Protein AF-A0A6N2W1M3-F1 (afdb_monomer_lite)

Secondary structure (DSSP, 8-state):
---EEEE--HHHHTT--HHHHHHHHHHHTT--S--EE-GGGEEE-HHHHHHHHHHHHHHHHHH----HHHHHHHHHHHHHHHPPEE-TTSPTTEEEE-TT-EE--

Sequence (105 aa):
MRNTILSLTQKHLVGKTIGEFYDMVGMLLNEKREVKYDCRKILVSNNIKESIFNTYREKLQQQYECNPYQLNERIAATWIIAGPKVSEKLKDYEVEILPGFICVE

Radius of gyration: 14.06 Å; chains: 1; bounding box: 35×31×34 Å

Organism: NCBI:txid29361

pLDDT: mean 90.87, std 8.57, range [54.56, 98.38]

Foldseek 3Di:
DDKDKDADDLVLLALDALVNNLVSVCVVVVNPDDWDFDLAQKEWAPVSLVSNLVNQCVVVVVVDVDDPVVSSVVSVVCCVVRNHHYDPVDDPRMMIGGPPRTDDD

Structure (mmCIF, N/CA/C/O backbone):
data_AF-A0A6N2W1M3-F1
#
_entry.id   AF-A0A6N2W1M3-F1
#
loop_
_atom_site.group_PDB
_atom_site.id
_atom_site.type_symbol
_atom_site.label_atom_id
_atom_site.label_alt_id
_atom_site.label_comp_id
_atom_site.label_asym_id
_atom_site.label_entity_id
_atom_site.label_seq_id
_atom_site.pdbx_PDB_ins_code
_atom_site.Cartn_x
_atom_site.Cartn_y
_atom_site.Cartn_z
_atom_site.occupancy
_atom_site.B_iso_or_equiv
_atom_site.auth_seq_id
_atom_site.auth_comp_id
_atom_site.auth_asym_id
_atom_site.auth_atom_id
_atom_site.pdbx_PDB_model_num
ATOM 1 N N . MET A 1 1 ? -19.328 -1.239 12.591 1.00 57.88 1 MET A N 1
ATOM 2 C CA . MET A 1 1 ? -17.903 -1.311 12.988 1.00 57.88 1 MET A CA 1
ATOM 3 C C . MET A 1 1 ? -17.268 0.041 12.716 1.00 57.88 1 MET A C 1
ATOM 5 O O . MET A 1 1 ? -17.648 0.662 11.731 1.00 57.88 1 MET A O 1
ATOM 9 N N . ARG A 1 2 ? -16.404 0.528 13.613 1.00 75.12 2 ARG A N 1
ATOM 10 C CA . ARG A 1 2 ? -15.692 1.807 13.444 1.00 75.12 2 ARG A CA 1
ATOM 11 C C . ARG A 1 2 ? -14.490 1.614 12.515 1.00 75.12 2 ARG A C 1
ATOM 13 O O . ARG A 1 2 ? -13.999 0.495 12.401 1.00 75.12 2 ARG A O 1
ATOM 20 N N . ASN A 1 3 ? -14.049 2.691 11.876 1.00 88.56 3 ASN A N 1
ATOM 21 C CA . ASN A 1 3 ? -12.813 2.702 11.098 1.00 88.56 3 ASN A CA 1
ATOM 22 C C . ASN A 1 3 ? -11.616 2.567 12.051 1.00 88.56 3 ASN A C 1
ATOM 24 O O . ASN A 1 3 ? -11.665 3.069 13.178 1.00 88.56 3 ASN A O 1
ATOM 28 N N . THR A 1 4 ? -10.556 1.911 11.591 1.00 94.62 4 THR A N 1
ATOM 29 C CA . THR A 1 4 ? -9.298 1.773 12.335 1.00 94.62 4 THR A CA 1
ATOM 30 C C . THR A 1 4 ? -8.244 2.660 11.694 1.00 94.62 4 THR A C 1
ATOM 32 O O . THR A 1 4 ? -8.032 2.571 10.489 1.00 94.62 4 THR A O 1
ATOM 35 N N . ILE A 1 5 ? -7.568 3.489 12.490 1.00 96.38 5 ILE A N 1
ATOM 36 C CA . ILE A 1 5 ? -6.401 4.254 12.041 1.00 96.38 5 ILE A CA 1
ATOM 37 C C . ILE A 1 5 ? -5.144 3.551 12.544 1.00 96.38 5 ILE A C 1
ATOM 39 O O . ILE A 1 5 ? -5.009 3.313 13.744 1.00 96.38 5 ILE A O 1
ATOM 43 N N . LEU A 1 6 ? -4.232 3.230 11.630 1.00 96.12 6 LEU A N 1
ATOM 44 C CA . LEU A 1 6 ? -2.891 2.755 11.950 1.00 96.12 6 LEU A CA 1
ATOM 45 C C . LEU A 1 6 ? -1.877 3.848 11.622 1.00 96.12 6 LEU A C 1
ATOM 47 O O . LEU A 1 6 ? -1.894 4.401 10.523 1.00 96.12 6 LEU A O 1
ATOM 51 N N . SER A 1 7 ? -0.966 4.117 12.553 1.00 96.88 7 SER A N 1
ATOM 52 C CA . SER A 1 7 ? 0.204 4.962 12.307 1.00 96.88 7 SER A CA 1
ATOM 53 C C . SER A 1 7 ? 1.400 4.069 12.007 1.00 96.88 7 SER A C 1
ATOM 55 O O . SER A 1 7 ? 1.841 3.289 12.852 1.00 96.88 7 SER A O 1
ATOM 57 N N . LEU A 1 8 ? 1.914 4.168 10.787 1.00 96.06 8 LEU A N 1
ATOM 58 C CA . LEU A 1 8 ? 3.075 3.418 10.335 1.00 96.06 8 LEU A CA 1
ATOM 59 C C . LEU A 1 8 ? 4.356 4.233 10.526 1.00 96.06 8 LEU A C 1
ATOM 61 O O . LEU A 1 8 ? 4.368 5.371 10.986 1.00 96.06 8 LEU A O 1
ATOM 65 N N . THR A 1 9 ? 5.469 3.621 10.146 1.00 94.38 9 THR A N 1
ATOM 66 C CA . THR A 1 9 ? 6.773 4.282 10.079 1.00 94.38 9 THR A CA 1
ATOM 67 C C . THR A 1 9 ? 7.386 3.964 8.730 1.00 94.38 9 THR A C 1
ATOM 69 O O . THR A 1 9 ? 7.016 2.974 8.097 1.00 94.38 9 THR A O 1
ATOM 72 N N . GLN A 1 10 ? 8.376 4.747 8.312 1.00 91.06 10 GLN A N 1
ATOM 73 C CA . GLN A 1 10 ? 9.101 4.483 7.072 1.00 91.06 10 GLN A CA 1
ATOM 74 C C . GLN A 1 10 ? 9.657 3.049 7.015 1.00 91.06 10 GLN A C 1
ATOM 76 O O . GLN A 1 10 ? 9.563 2.395 5.980 1.00 91.06 10 GLN A O 1
ATOM 81 N N . LYS A 1 11 ? 10.152 2.508 8.139 1.00 92.88 11 LYS A N 1
ATOM 82 C CA . LYS A 1 11 ? 10.674 1.131 8.216 1.00 92.88 11 LYS A CA 1
ATOM 83 C C . LYS A 1 11 ? 9.630 0.069 7.867 1.00 92.88 11 LYS A C 1
ATOM 85 O O . LYS A 1 11 ? 9.996 -0.972 7.337 1.00 92.88 11 LYS A O 1
ATOM 90 N N . HIS A 1 12 ? 8.350 0.328 8.132 1.00 93.12 12 HIS A N 1
ATOM 91 C CA . HIS A 1 12 ? 7.278 -0.585 7.740 1.00 93.12 12 HIS A CA 1
ATOM 92 C C . HIS A 1 12 ? 7.055 -0.624 6.224 1.00 93.12 12 HIS A C 1
ATOM 94 O O . HIS A 1 12 ? 6.441 -1.571 5.753 1.00 93.12 12 HIS A O 1
ATOM 100 N N . LEU A 1 13 ? 7.509 0.380 5.466 1.00 93.75 13 LEU A N 1
ATOM 101 C CA . LEU A 1 13 ? 7.153 0.582 4.056 1.00 93.75 13 LEU A CA 1
ATOM 102 C C . LEU A 1 13 ? 8.300 0.299 3.084 1.00 93.75 13 LEU A C 1
ATOM 104 O O . LEU A 1 13 ? 8.047 -0.005 1.920 1.00 93.75 13 LEU A O 1
ATOM 108 N N . VAL A 1 14 ? 9.549 0.414 3.542 1.00 92.94 14 VAL A N 1
ATOM 109 C CA . VAL A 1 14 ? 10.734 0.205 2.699 1.00 92.94 14 VAL A CA 1
ATOM 110 C C . VAL A 1 14 ? 10.696 -1.185 2.062 1.00 92.94 14 VAL A C 1
ATOM 112 O O . VAL A 1 14 ? 10.535 -2.194 2.750 1.00 92.94 14 VAL A O 1
ATOM 115 N N . GLY A 1 15 ? 10.856 -1.224 0.738 1.00 93.56 15 GLY A N 1
ATOM 116 C CA . GLY A 1 15 ? 10.939 -2.461 -0.033 1.00 93.56 15 GLY A CA 1
ATOM 117 C C . GLY A 1 15 ? 9.606 -3.176 -0.265 1.00 93.56 15 GLY A C 1
ATOM 118 O O . GLY A 1 15 ? 9.622 -4.276 -0.824 1.00 93.56 15 GLY A O 1
ATOM 119 N N . LYS A 1 16 ? 8.463 -2.581 0.117 1.00 95.38 16 LYS A N 1
ATOM 120 C CA . LYS A 1 16 ? 7.137 -3.199 -0.033 1.00 95.38 16 LYS A CA 1
ATOM 121 C C . LYS A 1 16 ? 6.396 -2.755 -1.291 1.00 95.38 16 LYS A C 1
ATOM 123 O O . LYS A 1 16 ? 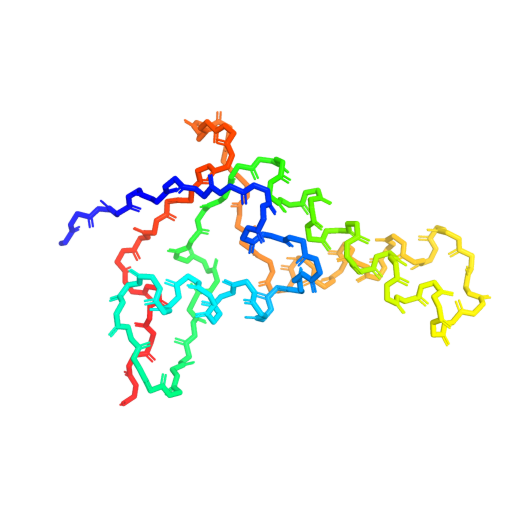6.160 -1.572 -1.529 1.00 95.38 16 LYS A O 1
ATOM 128 N N . THR A 1 17 ? 5.983 -3.742 -2.073 1.00 95.12 17 THR A N 1
ATOM 129 C CA . THR A 1 17 ? 4.965 -3.631 -3.125 1.00 95.12 17 THR A CA 1
ATOM 130 C C . THR A 1 17 ? 3.560 -3.533 -2.517 1.00 95.12 17 THR A C 1
ATOM 132 O O . THR A 1 17 ? 3.393 -3.640 -1.303 1.00 95.12 17 THR A O 1
ATOM 135 N N . ILE A 1 18 ? 2.527 -3.347 -3.347 1.00 96.06 18 ILE A N 1
ATOM 136 C CA . ILE A 1 18 ? 1.131 -3.248 -2.877 1.00 96.06 18 ILE A CA 1
ATOM 137 C C . ILE A 1 18 ? 0.696 -4.504 -2.103 1.00 96.06 18 ILE A C 1
ATOM 139 O O . ILE A 1 18 ? 0.111 -4.378 -1.031 1.00 96.06 18 ILE A O 1
ATOM 143 N N . GLY A 1 19 ? 1.003 -5.701 -2.617 1.00 93.81 19 GLY A N 1
ATOM 144 C CA . GLY A 1 19 ? 0.650 -6.961 -1.950 1.00 93.81 19 GLY A CA 1
ATOM 145 C C . GLY A 1 19 ? 1.336 -7.092 -0.591 1.00 93.81 19 GLY A C 1
ATOM 146 O O . GLY A 1 19 ? 0.670 -7.226 0.428 1.00 93.81 19 GLY A O 1
ATOM 147 N N . GLU A 1 20 ? 2.659 -6.898 -0.561 1.00 95.00 20 GLU A N 1
ATOM 148 C CA . GLU A 1 20 ? 3.454 -6.938 0.677 1.00 95.00 20 GLU A CA 1
ATOM 149 C C . GLU A 1 20 ? 3.011 -5.872 1.699 1.00 95.00 20 GLU A C 1
ATOM 151 O O . GLU A 1 20 ? 3.169 -6.053 2.910 1.00 95.00 20 GLU A O 1
ATOM 156 N N . PHE A 1 21 ? 2.484 -4.738 1.226 1.00 96.88 21 PHE A N 1
ATOM 157 C CA . PHE A 1 21 ? 1.877 -3.712 2.069 1.00 96.88 21 PHE A CA 1
ATOM 158 C C . PHE A 1 21 ? 0.558 -4.197 2.687 1.00 96.88 21 PHE A C 1
ATOM 160 O O . PHE A 1 21 ? 0.366 -4.018 3.889 1.00 96.88 21 PHE A O 1
ATOM 167 N N . TYR A 1 22 ? -0.326 -4.838 1.918 1.00 95.44 22 TYR A N 1
ATOM 168 C CA . TYR A 1 22 ? -1.577 -5.387 2.450 1.00 95.44 22 TYR A CA 1
ATOM 169 C C . TYR A 1 22 ? -1.357 -6.530 3.434 1.00 95.44 22 TYR A C 1
ATOM 171 O O . TYR A 1 22 ? -1.980 -6.513 4.496 1.00 95.44 22 TYR A O 1
ATOM 179 N N . ASP A 1 23 ? -0.417 -7.431 3.152 1.00 93.25 23 ASP A N 1
ATOM 180 C CA . ASP A 1 23 ? -0.033 -8.496 4.082 1.00 93.25 23 ASP A CA 1
ATOM 181 C C . ASP A 1 23 ? 0.437 -7.908 5.417 1.00 93.25 23 ASP A C 1
ATOM 183 O O . ASP A 1 23 ? -0.021 -8.306 6.489 1.00 93.25 23 ASP A O 1
ATOM 187 N N . MET A 1 24 ? 1.297 -6.884 5.363 1.00 94.44 24 MET A N 1
ATOM 188 C CA . MET A 1 24 ? 1.782 -6.183 6.553 1.00 94.44 24 MET A CA 1
ATOM 189 C C . MET A 1 24 ? 0.643 -5.519 7.338 1.00 94.44 24 MET A C 1
ATOM 191 O O . MET A 1 24 ? 0.592 -5.650 8.562 1.00 94.44 24 MET A O 1
ATOM 195 N N . VAL A 1 25 ? -0.297 -4.852 6.662 1.00 94.56 25 VAL A N 1
ATOM 196 C CA . VAL A 1 25 ? -1.473 -4.263 7.322 1.00 94.56 25 VAL A CA 1
ATOM 197 C C . VAL A 1 25 ? -2.352 -5.350 7.953 1.00 94.56 25 VAL A C 1
ATOM 199 O O . VAL A 1 25 ? -2.791 -5.188 9.090 1.00 94.56 25 VAL A O 1
ATOM 202 N N . GLY A 1 26 ? -2.571 -6.475 7.266 1.00 92.12 26 GLY A N 1
ATOM 203 C CA . GLY A 1 26 ? -3.303 -7.627 7.799 1.00 92.12 26 GLY A CA 1
ATOM 204 C C . GLY A 1 26 ? -2.654 -8.205 9.059 1.00 92.12 26 GLY A C 1
ATOM 205 O O . GLY A 1 26 ? -3.337 -8.431 10.059 1.00 92.12 26 GLY A O 1
ATOM 206 N N . MET A 1 27 ? -1.325 -8.342 9.063 1.00 90.69 27 MET A N 1
ATOM 207 C CA . MET A 1 27 ? -0.570 -8.776 10.241 1.00 90.69 27 MET A CA 1
ATOM 208 C C . MET A 1 27 ? -0.720 -7.808 11.422 1.00 90.69 27 MET A C 1
ATOM 210 O O . MET A 1 27 ? -0.890 -8.255 12.556 1.00 90.69 27 MET A O 1
ATOM 214 N N . LEU A 1 28 ? -0.698 -6.490 11.179 1.00 91.81 28 LEU A N 1
ATOM 215 C CA . LEU A 1 28 ? -0.924 -5.477 12.223 1.00 91.81 28 LEU A CA 1
ATOM 216 C C . LEU A 1 28 ? -2.352 -5.517 12.788 1.00 91.81 28 LEU A C 1
ATOM 218 O O . LEU A 1 28 ? -2.573 -5.121 13.932 1.00 91.81 28 LEU A O 1
ATOM 222 N N . LEU A 1 29 ? -3.309 -6.033 12.016 1.00 89.62 29 LEU A N 1
ATOM 223 C CA . LEU A 1 29 ? -4.670 -6.321 12.464 1.00 89.62 29 LEU A CA 1
ATOM 224 C C . LEU A 1 29 ? -4.818 -7.694 13.145 1.00 89.62 29 LEU A C 1
ATOM 226 O O . LEU A 1 29 ? -5.933 -8.076 13.490 1.00 89.62 29 LEU A O 1
ATOM 230 N N . ASN A 1 30 ? -3.712 -8.403 13.397 1.00 85.00 30 ASN A N 1
ATOM 231 C CA . ASN A 1 30 ? -3.656 -9.754 13.966 1.00 85.00 30 ASN A CA 1
ATOM 232 C C . ASN A 1 30 ? -4.280 -10.862 13.098 1.00 85.00 30 ASN A C 1
ATOM 234 O O . ASN A 1 30 ? -4.597 -11.935 13.620 1.00 85.00 30 ASN A O 1
ATOM 238 N N . GLU A 1 31 ? -4.388 -10.675 11.781 1.00 81.25 31 GLU A N 1
ATOM 239 C CA . GLU A 1 31 ? -4.707 -11.783 10.876 1.00 81.25 31 GLU A CA 1
ATOM 240 C C . GLU A 1 31 ? -3.445 -12.604 10.591 1.00 81.25 31 GLU A C 1
ATOM 242 O O . GLU A 1 31 ? -2.468 -12.107 10.033 1.00 81.25 31 GLU A O 1
ATOM 247 N N . LYS A 1 32 ? -3.456 -13.875 11.009 1.00 70.12 32 LYS A N 1
ATOM 248 C CA . LYS A 1 32 ? -2.307 -14.799 10.907 1.00 70.12 32 LYS A CA 1
ATOM 249 C C . LYS A 1 32 ? -2.439 -15.842 9.793 1.00 70.12 32 LYS A C 1
ATOM 251 O O . LYS A 1 32 ? -1.603 -16.735 9.695 1.00 70.12 32 LYS A O 1
ATOM 256 N N . ARG A 1 33 ? -3.510 -15.769 9.005 1.00 73.75 33 ARG A N 1
ATOM 257 C CA . ARG A 1 33 ? -3.822 -16.695 7.909 1.00 73.75 33 ARG A CA 1
ATOM 258 C C . ARG A 1 33 ? -3.724 -15.975 6.571 1.00 73.75 33 ARG A C 1
ATOM 260 O O . ARG A 1 33 ? -3.783 -14.749 6.528 1.00 73.75 33 ARG A O 1
ATOM 267 N N . GLU A 1 34 ? -3.618 -16.747 5.498 1.00 77.50 34 GLU A N 1
ATOM 268 C CA . GLU A 1 34 ? -3.766 -16.223 4.144 1.00 77.50 34 GLU A CA 1
ATOM 269 C C . GLU A 1 34 ? -5.196 -15.686 3.983 1.00 77.50 34 GLU A C 1
ATOM 271 O O . GLU A 1 34 ? -6.172 -16.408 4.200 1.00 77.50 34 GLU A O 1
ATOM 276 N N . VAL A 1 35 ? -5.322 -14.391 3.695 1.00 84.44 35 VAL A N 1
ATOM 277 C CA . VAL A 1 35 ? -6.608 -13.708 3.517 1.00 84.44 35 VAL A CA 1
ATOM 278 C C . VAL A 1 35 ? -6.602 -12.936 2.208 1.00 84.44 35 VAL A C 1
ATOM 280 O O . VAL A 1 35 ? -5.552 -12.564 1.689 1.00 84.44 35 VAL A O 1
ATOM 283 N N . LYS A 1 36 ? -7.794 -12.657 1.683 1.00 89.19 36 LYS A N 1
ATOM 284 C CA . LYS A 1 36 ? -7.963 -11.733 0.560 1.00 89.19 36 LYS A CA 1
ATOM 285 C C . LYS A 1 36 ? -8.260 -10.336 1.096 1.00 89.19 36 LYS A C 1
ATOM 287 O O . LYS A 1 36 ? -8.856 -10.185 2.163 1.00 89.19 36 LYS A O 1
ATOM 292 N N . TYR A 1 37 ? -7.881 -9.314 0.337 1.00 92.12 37 TYR A N 1
ATOM 293 C CA . TYR A 1 37 ? -8.075 -7.917 0.722 1.00 92.12 37 TYR A CA 1
ATOM 294 C C . TYR A 1 37 ? -8.978 -7.185 -0.274 1.00 92.12 37 TYR A C 1
ATOM 296 O O . TYR A 1 37 ? -8.827 -7.348 -1.484 1.00 92.12 37 TYR A O 1
ATOM 304 N N . ASP A 1 38 ? -9.878 -6.332 0.219 1.00 93.69 38 ASP A N 1
ATOM 305 C CA . ASP A 1 38 ? -10.593 -5.358 -0.614 1.00 93.69 38 ASP A CA 1
ATOM 306 C C . ASP A 1 38 ? -9.829 -4.026 -0.597 1.00 93.69 38 ASP A C 1
ATOM 308 O O . ASP A 1 38 ? -9.941 -3.233 0.343 1.00 93.69 38 ASP A O 1
ATOM 312 N N . CYS A 1 39 ? -9.066 -3.752 -1.659 1.00 93.69 39 CYS A N 1
ATOM 313 C CA . CYS A 1 39 ? -8.284 -2.518 -1.812 1.00 93.69 39 CYS A CA 1
ATOM 314 C C . CYS A 1 39 ? -9.136 -1.235 -1.733 1.00 93.69 39 CYS A C 1
ATOM 316 O O . CYS A 1 39 ? -8.617 -0.156 -1.448 1.00 93.69 39 CYS A O 1
ATOM 318 N N . ARG A 1 40 ? -10.462 -1.329 -1.921 1.00 94.31 40 ARG A N 1
ATOM 319 C CA . ARG A 1 40 ? -11.397 -0.196 -1.812 1.00 94.31 40 ARG A CA 1
ATOM 320 C C . ARG A 1 40 ? -11.747 0.142 -0.362 1.00 94.31 40 ARG A C 1
ATOM 322 O O . ARG A 1 40 ? -12.398 1.158 -0.118 1.00 94.31 40 ARG A O 1
ATOM 329 N N . LYS A 1 41 ? -11.363 -0.711 0.591 1.00 96.56 41 LYS A N 1
ATOM 330 C CA . LYS A 1 41 ? -11.640 -0.586 2.030 1.00 96.56 41 LYS A CA 1
ATOM 331 C C . LYS A 1 41 ? -10.420 -0.134 2.832 1.00 96.56 41 LYS A C 1
ATOM 333 O O . LYS A 1 41 ? -10.387 -0.291 4.048 1.00 96.56 41 LYS A O 1
ATOM 338 N N . ILE A 1 42 ? -9.437 0.454 2.164 1.00 97.31 42 ILE A N 1
ATOM 339 C CA . ILE A 1 42 ? -8.232 1.001 2.776 1.00 97.31 42 ILE A CA 1
ATOM 340 C C . ILE A 1 42 ? -7.878 2.331 2.106 1.00 97.31 42 ILE A C 1
ATOM 342 O O . ILE A 1 42 ? -7.947 2.477 0.882 1.00 97.31 42 ILE A O 1
ATOM 346 N N . LEU A 1 43 ? -7.528 3.312 2.929 1.00 98.06 43 LEU A N 1
ATOM 347 C CA . LEU A 1 43 ? -7.076 4.634 2.522 1.00 98.06 43 LEU A CA 1
ATOM 348 C C . LEU A 1 43 ? -5.679 4.867 3.091 1.00 98.06 43 LEU A C 1
ATOM 350 O O . LEU A 1 43 ? -5.392 4.460 4.215 1.00 98.06 43 LEU A O 1
ATOM 354 N N . VAL A 1 44 ? -4.819 5.534 2.331 1.00 98.38 44 VAL A N 1
ATOM 355 C CA . VAL A 1 44 ? -3.438 5.822 2.740 1.00 98.38 44 VAL A CA 1
ATOM 356 C C . VAL A 1 44 ? -3.105 7.297 2.572 1.00 98.38 44 VAL A C 1
ATOM 358 O O . VAL A 1 44 ? -3.673 7.985 1.721 1.00 98.38 44 VAL A O 1
ATOM 361 N N . SER A 1 45 ? -2.161 7.791 3.361 1.00 97.88 45 SER A N 1
ATOM 362 C CA . SER A 1 45 ? -1.534 9.090 3.131 1.00 97.88 45 SER A CA 1
ATOM 363 C C . SER A 1 45 ? -0.667 9.083 1.861 1.00 97.88 45 SER A C 1
ATOM 365 O O . SER A 1 45 ? -0.202 8.038 1.392 1.00 97.88 45 SER A O 1
ATOM 367 N N . ASN A 1 46 ? -0.415 10.262 1.283 1.00 97.25 46 ASN A N 1
ATOM 368 C CA . ASN A 1 46 ? 0.307 10.366 0.008 1.00 97.25 46 ASN A CA 1
ATOM 369 C C . ASN A 1 46 ? 1.749 9.824 0.082 1.00 97.25 46 ASN A C 1
ATOM 371 O O . ASN A 1 46 ? 2.225 9.179 -0.849 1.00 97.25 46 ASN A O 1
ATOM 375 N N . ASN A 1 47 ? 2.439 10.018 1.206 1.00 96.38 47 ASN A N 1
ATOM 376 C CA . ASN A 1 47 ? 3.807 9.528 1.387 1.00 96.38 47 ASN A CA 1
ATOM 377 C C . ASN A 1 47 ? 3.914 7.985 1.410 1.00 96.38 47 ASN A C 1
ATOM 379 O O . ASN A 1 47 ? 4.950 7.444 1.024 1.00 96.38 47 ASN A O 1
ATOM 383 N N . ILE A 1 48 ? 2.849 7.261 1.779 1.00 97.44 48 ILE A N 1
ATOM 384 C CA . ILE A 1 48 ? 2.799 5.794 1.661 1.00 97.44 48 ILE A CA 1
ATOM 385 C C . ILE A 1 48 ? 2.779 5.383 0.188 1.00 97.44 48 ILE A C 1
ATOM 387 O O . ILE A 1 48 ? 3.556 4.516 -0.214 1.00 97.44 48 ILE A O 1
ATOM 391 N N . LYS A 1 49 ? 1.937 6.034 -0.628 1.00 97.00 49 LYS A N 1
ATOM 392 C CA . LYS A 1 49 ? 1.912 5.814 -2.081 1.00 97.00 49 LYS A CA 1
ATOM 393 C C . LYS A 1 49 ? 3.296 6.037 -2.683 1.00 97.00 49 LYS A C 1
ATOM 395 O O . LYS A 1 49 ? 3.785 5.164 -3.394 1.00 97.00 49 LYS A O 1
ATOM 400 N N . GLU A 1 50 ? 3.943 7.158 -2.370 1.00 96.25 50 GLU A N 1
ATOM 401 C CA . GLU A 1 50 ? 5.275 7.459 -2.908 1.00 96.25 50 GLU A CA 1
ATOM 402 C C . GLU A 1 50 ? 6.327 6.426 -2.481 1.00 96.25 50 GLU A C 1
ATOM 404 O O . GLU A 1 50 ? 7.146 6.009 -3.299 1.00 96.25 50 GLU A O 1
ATOM 409 N N . SER A 1 51 ? 6.269 5.927 -1.241 1.00 96.62 51 SER A N 1
ATOM 410 C CA . SER A 1 51 ? 7.162 4.854 -0.777 1.00 96.62 51 SER A CA 1
ATOM 411 C C . SER A 1 51 ? 6.976 3.549 -1.563 1.00 96.62 51 SER A C 1
ATOM 413 O O . SER A 1 51 ? 7.955 2.885 -1.918 1.00 96.62 51 SER A O 1
ATOM 415 N N . ILE A 1 52 ? 5.728 3.179 -1.863 1.00 96.88 52 ILE A N 1
ATOM 416 C CA . ILE A 1 52 ? 5.415 1.988 -2.665 1.00 96.88 52 ILE A CA 1
ATOM 417 C C . ILE A 1 52 ? 5.860 2.198 -4.122 1.00 96.88 52 ILE A C 1
ATOM 419 O O . ILE A 1 52 ? 6.472 1.311 -4.716 1.00 96.88 52 ILE A O 1
ATOM 423 N N . PHE A 1 53 ? 5.626 3.384 -4.694 1.00 96.12 53 PHE A N 1
ATOM 424 C CA . PHE A 1 53 ? 6.095 3.739 -6.038 1.00 96.12 53 PHE A CA 1
ATOM 425 C C . PHE A 1 53 ? 7.620 3.657 -6.149 1.00 96.12 53 PHE A C 1
ATOM 427 O O . PHE A 1 53 ? 8.127 3.103 -7.121 1.00 96.12 53 PHE A O 1
ATOM 434 N N . ASN A 1 54 ? 8.350 4.161 -5.150 1.00 95.38 54 ASN A N 1
ATOM 435 C CA . ASN A 1 54 ? 9.809 4.060 -5.098 1.00 95.38 54 ASN A CA 1
ATOM 436 C C . ASN A 1 54 ? 10.272 2.602 -5.092 1.00 95.38 54 ASN A C 1
ATOM 438 O O . ASN A 1 54 ? 11.136 2.246 -5.886 1.00 95.38 54 ASN A O 1
ATOM 442 N N . THR A 1 55 ? 9.624 1.744 -4.300 1.00 95.19 55 THR A N 1
ATOM 443 C CA . THR A 1 55 ? 9.924 0.305 -4.297 1.00 95.19 55 THR A CA 1
ATOM 444 C C . THR A 1 55 ? 9.739 -0.315 -5.684 1.00 95.19 55 THR A C 1
ATOM 446 O O . THR A 1 55 ? 10.592 -1.075 -6.142 1.00 95.19 55 THR A O 1
ATOM 449 N N . TYR A 1 56 ? 8.641 -0.006 -6.382 1.00 93.69 56 TYR A N 1
ATOM 450 C CA . TYR A 1 56 ? 8.449 -0.518 -7.740 1.00 93.69 56 TYR A CA 1
ATOM 451 C C . TYR A 1 56 ? 9.484 0.029 -8.720 1.00 93.69 56 TYR A C 1
ATOM 453 O O . TYR A 1 56 ? 9.960 -0.735 -9.556 1.00 93.69 56 TYR A O 1
ATOM 461 N N . ARG A 1 57 ? 9.844 1.316 -8.623 1.00 92.69 57 ARG A N 1
ATOM 462 C CA . ARG A 1 57 ? 10.896 1.906 -9.458 1.00 92.69 57 ARG A CA 1
ATOM 463 C C . ARG A 1 57 ? 12.211 1.155 -9.271 1.00 92.69 57 ARG A C 1
ATOM 465 O O . ARG A 1 57 ? 12.778 0.711 -10.259 1.00 92.69 57 ARG A O 1
ATOM 472 N N . GLU A 1 58 ? 12.632 0.936 -8.028 1.00 91.50 58 GLU A N 1
ATOM 473 C CA . GLU A 1 58 ? 13.853 0.195 -7.695 1.00 91.50 58 GLU A CA 1
ATOM 474 C C . GLU A 1 58 ? 13.823 -1.243 -8.236 1.00 91.50 58 GLU A C 1
ATOM 476 O O . GLU A 1 58 ? 14.741 -1.649 -8.947 1.00 91.50 58 GLU A O 1
ATOM 481 N N . LYS A 1 59 ? 12.750 -2.001 -7.961 1.00 89.44 59 LYS A N 1
ATOM 482 C CA . LYS A 1 59 ? 12.626 -3.408 -8.385 1.00 89.44 59 LYS A CA 1
ATOM 483 C C . LYS A 1 59 ? 12.571 -3.554 -9.913 1.00 89.44 59 LYS A C 1
ATOM 485 O O . LYS A 1 59 ? 13.237 -4.415 -10.479 1.00 89.44 59 LYS A O 1
ATOM 490 N N . LEU A 1 60 ? 11.786 -2.721 -10.597 1.00 85.88 60 LEU A N 1
ATOM 491 C CA . LEU A 1 60 ? 11.581 -2.837 -12.044 1.00 85.88 60 LEU A CA 1
ATOM 492 C C . LEU A 1 60 ? 12.728 -2.237 -12.860 1.00 85.88 60 LEU A C 1
ATOM 494 O O . LEU A 1 60 ? 13.035 -2.782 -13.912 1.00 85.88 60 LEU A O 1
ATOM 498 N N . GLN A 1 61 ? 13.379 -1.169 -12.391 1.00 84.00 61 GLN A N 1
ATOM 499 C CA . GLN A 1 61 ? 14.567 -0.622 -13.056 1.00 84.00 61 GLN A CA 1
ATOM 500 C C . GLN A 1 61 ? 15.734 -1.619 -13.034 1.00 84.00 61 GLN A C 1
ATOM 502 O O . GLN A 1 61 ? 16.511 -1.674 -13.979 1.00 84.00 61 GLN A O 1
ATOM 507 N N . GLN A 1 62 ? 15.852 -2.426 -11.974 1.00 79.50 62 GLN A N 1
ATOM 508 C CA . GLN A 1 62 ? 16.833 -3.514 -11.913 1.00 79.50 62 GLN A CA 1
ATOM 509 C C . GLN A 1 62 ? 16.488 -4.668 -12.862 1.00 79.50 62 GLN A C 1
ATOM 511 O O . GLN A 1 62 ? 17.383 -5.312 -13.399 1.00 79.50 62 GLN A O 1
ATOM 516 N N . GLN A 1 63 ? 15.197 -4.952 -13.049 1.00 79.81 63 GLN A N 1
ATOM 517 C CA . GLN A 1 63 ? 14.733 -6.089 -13.844 1.00 79.81 63 GLN A CA 1
ATOM 518 C C . GLN A 1 63 ? 14.649 -5.781 -15.346 1.00 79.81 63 GLN A C 1
ATOM 520 O O . GLN A 1 63 ? 14.800 -6.681 -16.170 1.00 79.81 63 GLN A O 1
ATOM 525 N N . TYR A 1 64 ? 14.386 -4.527 -15.704 1.00 70.94 64 TYR A N 1
ATOM 526 C CA . TYR A 1 64 ? 14.161 -4.099 -17.075 1.00 70.94 64 TYR A CA 1
ATOM 527 C C . TYR A 1 64 ? 14.990 -2.847 -17.359 1.00 70.94 64 TYR A C 1
ATOM 529 O O . TYR A 1 64 ? 14.856 -1.839 -16.669 1.00 70.94 64 TYR A O 1
ATOM 537 N N . GLU A 1 65 ? 15.769 -2.862 -18.442 1.00 71.12 65 GLU A N 1
ATOM 538 C CA . GLU A 1 65 ? 16.390 -1.660 -19.022 1.00 71.12 65 GLU A CA 1
ATOM 539 C C . GLU A 1 65 ? 15.329 -0.785 -19.724 1.00 71.12 65 GLU A C 1
ATOM 541 O O . GLU A 1 65 ? 15.425 -0.432 -20.898 1.00 71.12 65 GLU A O 1
ATOM 546 N N . CYS A 1 66 ? 14.232 -0.490 -19.028 1.00 69.38 66 CYS A N 1
ATOM 547 C CA . CYS A 1 66 ? 13.126 0.298 -19.544 1.00 69.38 66 CYS A CA 1
ATOM 548 C C . CYS A 1 66 ? 13.374 1.792 -19.339 1.00 69.38 66 CYS A C 1
ATOM 550 O O . CYS A 1 66 ? 13.969 2.220 -18.347 1.00 69.38 66 CYS A O 1
ATOM 552 N N . ASN A 1 67 ? 12.851 2.611 -20.255 1.00 81.50 67 ASN A N 1
ATOM 553 C CA . ASN A 1 67 ? 12.895 4.053 -20.064 1.00 81.50 67 ASN A CA 1
ATOM 554 C C . ASN A 1 67 ? 12.057 4.464 -18.823 1.00 81.50 67 ASN A C 1
ATOM 556 O O . ASN A 1 67 ? 11.040 3.827 -18.522 1.00 81.50 67 ASN A O 1
ATOM 560 N N . PRO A 1 68 ? 12.438 5.536 -18.100 1.00 82.12 68 PRO A N 1
ATOM 561 C CA . PRO A 1 68 ? 11.747 5.943 -16.871 1.00 82.12 68 PRO A CA 1
ATOM 562 C C . PRO A 1 68 ? 10.263 6.295 -17.053 1.00 82.12 68 PRO A C 1
ATOM 564 O O . PRO A 1 68 ? 9.479 6.191 -16.111 1.00 82.12 68 PRO A O 1
ATOM 567 N N . TYR A 1 69 ? 9.861 6.720 -18.252 1.00 83.88 69 TYR A N 1
ATOM 568 C CA . TYR A 1 69 ? 8.482 7.105 -18.545 1.00 83.88 69 TYR A CA 1
ATOM 569 C C . TYR A 1 69 ? 7.555 5.883 -18.583 1.00 83.88 69 TYR A C 1
ATOM 571 O O . TYR A 1 69 ? 6.604 5.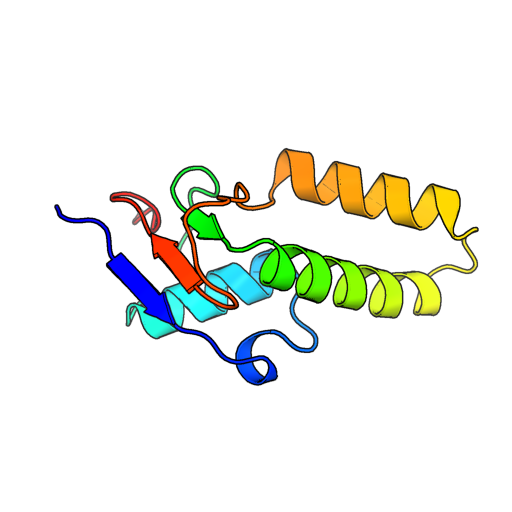806 -17.808 1.00 83.88 69 TYR A O 1
ATOM 579 N N . GLN A 1 70 ? 7.905 4.878 -19.389 1.00 86.50 70 GLN A N 1
ATOM 580 C CA . GLN A 1 70 ? 7.200 3.597 -19.484 1.00 86.50 70 GLN A CA 1
ATOM 581 C C . GLN A 1 70 ? 7.157 2.874 -18.139 1.00 86.50 70 GLN A C 1
ATOM 583 O O . GLN A 1 70 ? 6.171 2.213 -17.810 1.00 86.50 70 GL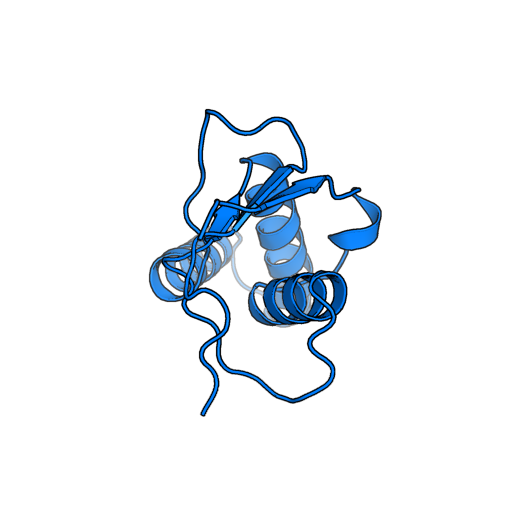N A O 1
ATOM 588 N N . LEU A 1 71 ? 8.223 3.001 -17.346 1.00 89.25 71 LEU A N 1
ATOM 589 C CA . LEU A 1 71 ? 8.258 2.467 -15.994 1.00 89.25 71 LEU A CA 1
ATOM 590 C C . LEU A 1 71 ? 7.181 3.117 -15.111 1.00 89.25 71 LEU A C 1
ATOM 592 O O . LEU A 1 71 ? 6.372 2.412 -14.510 1.00 89.25 71 LEU A O 1
ATOM 596 N N . ASN A 1 72 ? 7.127 4.450 -15.064 1.00 90.25 72 ASN A N 1
ATOM 597 C CA . ASN A 1 72 ? 6.131 5.164 -14.262 1.00 90.25 72 ASN A CA 1
ATOM 598 C C . ASN A 1 72 ? 4.690 4.884 -14.724 1.00 90.25 72 ASN A C 1
ATOM 600 O O . ASN A 1 72 ? 3.813 4.735 -13.875 1.00 90.25 72 ASN A O 1
ATOM 604 N N . GLU A 1 73 ? 4.437 4.750 -16.030 1.00 91.56 73 GLU A N 1
ATOM 605 C CA . GLU A 1 73 ? 3.117 4.362 -16.553 1.00 91.56 73 GLU A CA 1
ATOM 606 C C . GLU A 1 73 ? 2.681 2.978 -16.054 1.00 91.56 73 GLU A C 1
ATOM 608 O O . GLU A 1 73 ? 1.546 2.807 -15.609 1.00 91.56 73 GLU A O 1
ATOM 613 N N . ARG A 1 74 ? 3.590 1.994 -16.055 1.00 91.25 74 ARG A N 1
ATOM 614 C CA . ARG A 1 74 ? 3.313 0.639 -15.544 1.00 91.25 74 ARG A CA 1
ATOM 615 C C . ARG A 1 74 ? 3.011 0.637 -14.049 1.00 91.25 74 ARG A C 1
ATOM 617 O O . ARG A 1 74 ? 2.088 -0.050 -13.605 1.00 91.25 74 ARG A O 1
ATOM 624 N N . ILE A 1 75 ? 3.762 1.413 -13.270 1.00 94.62 75 ILE A N 1
ATOM 625 C CA . ILE A 1 75 ? 3.528 1.554 -11.827 1.00 94.62 75 ILE A CA 1
ATOM 626 C C . ILE A 1 75 ? 2.168 2.214 -11.582 1.00 94.62 75 ILE A C 1
ATOM 628 O O . ILE A 1 75 ? 1.379 1.718 -10.778 1.00 94.62 75 ILE A O 1
ATOM 632 N N . ALA A 1 76 ? 1.851 3.282 -12.318 1.00 94.88 76 ALA A N 1
ATOM 633 C CA . ALA A 1 76 ? 0.567 3.965 -12.217 1.00 94.88 76 ALA A CA 1
ATOM 634 C C . ALA A 1 76 ? -0.607 3.047 -12.593 1.00 94.88 76 ALA A C 1
ATOM 636 O O . ALA A 1 76 ? -1.592 2.994 -11.860 1.00 94.88 76 ALA A O 1
ATOM 637 N N . ALA A 1 77 ? -0.490 2.272 -13.675 1.00 94.75 77 ALA A N 1
ATOM 638 C CA . ALA A 1 77 ? -1.499 1.292 -14.072 1.00 94.75 77 ALA A CA 1
ATOM 639 C C . ALA A 1 77 ? -1.721 0.227 -12.984 1.00 94.75 77 ALA A C 1
ATOM 641 O O . ALA A 1 77 ? -2.861 -0.077 -12.634 1.00 94.75 77 ALA A O 1
ATOM 642 N N . THR A 1 78 ? -0.637 -0.279 -12.387 1.00 94.31 78 THR A N 1
ATOM 643 C CA . THR A 1 78 ? -0.703 -1.231 -11.266 1.00 94.31 78 THR A CA 1
ATOM 644 C C . THR A 1 78 ? -1.437 -0.620 -10.069 1.00 94.31 78 THR A C 1
ATOM 646 O O . THR A 1 78 ? -2.308 -1.258 -9.476 1.00 94.31 78 THR A O 1
ATOM 649 N N . TRP A 1 79 ? -1.142 0.641 -9.743 1.00 96.44 79 TRP A N 1
ATOM 650 C CA . TRP A 1 79 ? -1.813 1.364 -8.664 1.00 96.44 79 TRP A CA 1
ATOM 651 C C . TRP A 1 79 ? -3.304 1.590 -8.932 1.00 96.44 79 TRP A C 1
ATOM 653 O O . TRP A 1 79 ? -4.107 1.461 -8.017 1.00 96.44 79 TRP A O 1
ATOM 663 N N . ILE A 1 80 ? -3.700 1.906 -10.166 1.00 95.00 80 ILE A N 1
ATOM 664 C CA . ILE A 1 80 ? -5.116 2.108 -10.516 1.00 95.00 80 ILE A CA 1
ATOM 665 C C . ILE A 1 80 ? -5.934 0.831 -10.284 1.00 95.00 80 ILE A C 1
ATOM 667 O O . ILE A 1 80 ? -7.076 0.908 -9.838 1.00 95.00 80 ILE A O 1
ATOM 671 N N . ILE A 1 81 ? -5.353 -0.332 -10.583 1.00 93.00 81 ILE A N 1
ATOM 672 C CA . ILE A 1 81 ? -6.040 -1.625 -10.484 1.00 93.00 81 ILE A CA 1
ATOM 673 C C . ILE A 1 81 ? -6.076 -2.125 -9.038 1.00 93.00 81 ILE A C 1
ATOM 675 O O . ILE A 1 81 ? -7.109 -2.605 -8.576 1.00 93.00 81 ILE A O 1
ATOM 679 N N . ALA A 1 82 ? -4.945 -2.043 -8.336 1.00 93.62 82 ALA A N 1
ATOM 680 C CA . ALA A 1 82 ? -4.749 -2.754 -7.076 1.00 93.62 82 ALA A CA 1
ATOM 681 C C . ALA A 1 82 ? -4.372 -1.853 -5.895 1.00 93.62 82 ALA A C 1
ATOM 683 O O . ALA A 1 82 ? -4.358 -2.330 -4.768 1.00 93.62 82 ALA A O 1
ATOM 684 N N . GLY A 1 83 ? -4.036 -0.585 -6.129 1.00 96.00 83 GLY A N 1
ATOM 685 C CA . GLY A 1 83 ? -3.554 0.325 -5.097 1.00 96.00 83 GLY A CA 1
ATOM 686 C C . GLY A 1 83 ? -4.670 0.859 -4.191 1.00 96.00 83 GLY A C 1
ATOM 687 O O . GLY A 1 83 ? -5.814 1.018 -4.625 1.00 96.00 83 GLY A O 1
ATOM 688 N N . PRO A 1 84 ? -4.353 1.185 -2.925 1.00 96.69 84 PRO A N 1
ATOM 689 C CA . PRO A 1 84 ? -5.289 1.862 -2.038 1.00 96.69 84 PRO A CA 1
ATOM 690 C C . PRO A 1 84 ? -5.572 3.290 -2.528 1.00 96.69 84 PRO A C 1
ATOM 692 O O . PRO A 1 84 ? -4.762 3.919 -3.215 1.00 96.69 84 PRO A O 1
ATOM 695 N N . LYS A 1 85 ? -6.714 3.855 -2.130 1.00 96.81 85 LYS A N 1
ATOM 696 C CA . LYS A 1 85 ? -6.992 5.272 -2.405 1.00 96.81 85 LYS A CA 1
ATOM 697 C C . LYS A 1 85 ? -6.150 6.166 -1.495 1.00 96.81 85 LYS A C 1
ATOM 699 O O . LYS A 1 85 ? -5.955 5.861 -0.322 1.00 96.81 85 LYS A O 1
ATOM 704 N N . VAL A 1 86 ? -5.698 7.296 -2.031 1.00 97.50 86 VAL A N 1
ATOM 705 C CA . VAL A 1 86 ? -5.011 8.328 -1.244 1.00 97.50 86 VAL A CA 1
ATOM 706 C C . VAL A 1 86 ? -6.044 9.261 -0.613 1.00 97.50 86 VAL A C 1
ATOM 708 O O . VAL A 1 86 ? -7.004 9.650 -1.278 1.00 97.50 86 VAL A O 1
ATOM 711 N N . SER A 1 87 ? -5.856 9.615 0.658 1.00 97.56 87 SER A N 1
ATOM 712 C CA . SER A 1 87 ? -6.702 10.564 1.386 1.00 97.56 87 SER A CA 1
ATOM 713 C C . SER A 1 87 ? -5.870 11.726 1.921 1.00 97.56 87 SER A C 1
ATOM 715 O O . SER A 1 87 ? -4.929 11.521 2.682 1.00 97.56 87 SER A O 1
ATOM 717 N N . GLU A 1 88 ? -6.255 12.954 1.570 1.00 94.31 88 GLU A N 1
ATOM 718 C CA . GLU A 1 88 ? -5.622 14.194 2.057 1.00 94.31 88 GLU A CA 1
ATOM 719 C C . GLU A 1 88 ? -5.918 14.483 3.536 1.00 94.31 88 GLU A C 1
ATOM 721 O O . GLU A 1 88 ? -5.298 15.349 4.145 1.00 94.31 88 GLU A O 1
ATOM 726 N N . LYS A 1 89 ? -6.880 13.765 4.128 1.00 95.62 89 LYS A N 1
ATOM 727 C CA . LYS A 1 89 ? -7.253 13.916 5.541 1.00 95.62 89 LYS A CA 1
ATOM 728 C C . LYS A 1 89 ? -6.335 13.142 6.486 1.00 95.62 89 LYS A C 1
ATOM 730 O O . LYS A 1 89 ? -6.400 13.364 7.692 1.00 95.62 89 LYS A O 1
ATOM 735 N N . LEU A 1 90 ? -5.543 12.214 5.951 1.00 96.81 90 LEU A N 1
ATOM 736 C CA . LEU A 1 90 ? -4.619 11.388 6.719 1.00 96.81 90 LEU A CA 1
ATOM 737 C C . LEU A 1 90 ? -3.294 12.117 6.899 1.00 96.81 90 LEU A C 1
ATOM 739 O O . LEU A 1 90 ? -2.780 12.727 5.960 1.00 96.81 90 LEU A O 1
ATOM 743 N N . LYS A 1 91 ? -2.730 12.028 8.103 1.00 97.00 91 LYS A N 1
ATOM 744 C CA . LYS A 1 91 ? -1.376 12.513 8.362 1.00 97.00 91 LYS A CA 1
ATOM 745 C C . LYS A 1 91 ? -0.361 11.585 7.711 1.00 97.00 91 LYS A C 1
ATOM 747 O O . LYS A 1 91 ? -0.666 10.460 7.316 1.00 97.00 91 LYS A O 1
ATOM 752 N N . ASP A 1 92 ? 0.875 12.056 7.640 1.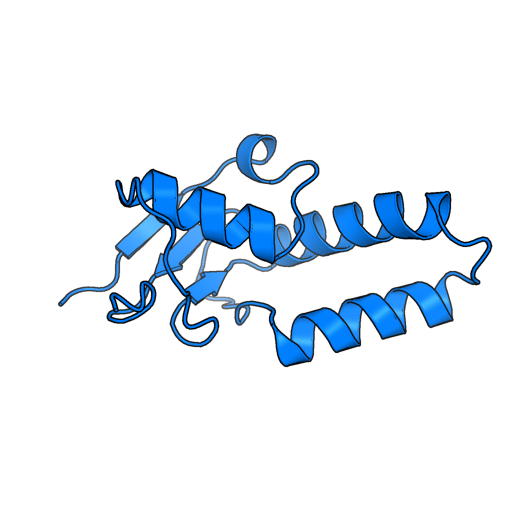00 96.62 92 ASP A N 1
ATOM 753 C CA . ASP A 1 92 ? 1.985 11.261 7.140 1.00 96.62 92 ASP A CA 1
ATOM 754 C C . ASP A 1 92 ? 2.065 9.897 7.829 1.00 96.62 92 ASP A C 1
ATOM 756 O O . ASP A 1 92 ? 2.058 9.790 9.055 1.00 96.62 92 ASP A O 1
ATOM 760 N N . TYR A 1 93 ? 2.187 8.860 7.000 1.00 96.81 93 TYR A N 1
ATOM 761 C CA . TYR A 1 93 ? 2.253 7.457 7.400 1.00 96.81 93 TYR A CA 1
ATOM 762 C C . TYR A 1 93 ? 0.993 6.907 8.085 1.00 96.81 93 TYR A C 1
ATOM 764 O O . TYR A 1 93 ? 1.056 5.828 8.675 1.00 96.81 93 TYR A O 1
ATOM 772 N N . GLU A 1 94 ? -0.151 7.584 7.990 1.00 97.94 94 GLU A N 1
ATOM 773 C CA . GLU A 1 94 ? -1.422 7.033 8.456 1.00 97.94 94 GLU A CA 1
ATOM 774 C C . GLU A 1 94 ? -2.120 6.191 7.383 1.00 97.94 94 GLU A C 1
ATOM 776 O O . GLU A 1 94 ? -2.117 6.490 6.184 1.00 97.94 94 GLU A O 1
ATOM 781 N N . VAL A 1 95 ? -2.762 5.128 7.858 1.00 97.62 95 VAL A N 1
ATOM 782 C CA . VAL A 1 95 ? -3.627 4.247 7.081 1.00 97.62 95 VAL A CA 1
ATOM 783 C C . VAL A 1 95 ? -4.978 4.188 7.770 1.00 97.62 95 VAL A C 1
ATOM 785 O O . VAL A 1 95 ? -5.057 3.857 8.952 1.00 97.62 95 VAL A O 1
ATOM 788 N N . GLU A 1 96 ? -6.042 4.472 7.029 1.00 97.88 96 GLU A N 1
ATOM 789 C CA . GLU A 1 96 ? -7.410 4.265 7.492 1.00 97.88 96 GLU A CA 1
ATOM 790 C C . GLU A 1 96 ? -7.979 2.991 6.883 1.00 97.88 96 GLU A C 1
ATOM 792 O O . GLU A 1 96 ? -8.029 2.814 5.665 1.00 97.88 96 GLU A O 1
ATOM 797 N N . ILE A 1 97 ? -8.431 2.103 7.756 1.00 96.88 97 ILE A N 1
ATOM 798 C CA . ILE A 1 97 ? -8.970 0.800 7.405 1.00 96.88 97 ILE A CA 1
ATOM 799 C C . ILE A 1 97 ? -10.467 0.829 7.660 1.00 96.88 97 ILE A C 1
ATOM 801 O O . ILE A 1 97 ? -10.935 1.060 8.781 1.00 96.88 97 ILE A O 1
ATOM 805 N N . LEU A 1 98 ? -11.216 0.597 6.591 1.00 95.50 98 LEU A N 1
ATOM 806 C CA . LEU A 1 98 ? -12.666 0.563 6.600 1.00 95.50 98 LEU A CA 1
ATOM 807 C C . LEU A 1 98 ? -13.155 -0.869 6.865 1.00 95.50 98 LEU A C 1
ATOM 809 O O . LEU A 1 98 ? -12.484 -1.842 6.501 1.00 95.50 98 LEU A O 1
ATOM 813 N N . PRO A 1 99 ? -14.358 -1.033 7.443 1.00 92.94 99 PRO A N 1
ATOM 814 C CA . PRO A 1 99 ? -14.969 -2.347 7.596 1.00 92.94 99 PRO A CA 1
ATOM 815 C C . PRO A 1 99 ? -15.038 -3.112 6.265 1.00 92.94 99 PRO A C 1
ATOM 817 O O . PRO A 1 99 ? -15.501 -2.576 5.251 1.00 92.94 99 PRO A O 1
ATOM 820 N N . GLY A 1 100 ? -14.602 -4.374 6.292 1.00 91.31 100 GLY A N 1
ATOM 821 C CA . GLY A 1 100 ? -14.555 -5.256 5.122 1.00 91.31 100 GLY A CA 1
ATOM 822 C C . GLY A 1 100 ? -13.233 -5.247 4.350 1.00 91.31 100 GLY A C 1
ATOM 823 O O . GLY A 1 100 ? -13.191 -5.805 3.263 1.00 91.31 100 GLY A O 1
ATOM 824 N N . PHE A 1 101 ? -12.169 -4.624 4.874 1.00 93.62 101 PHE A N 1
ATOM 825 C CA . PHE A 1 101 ? -10.832 -4.723 4.275 1.00 93.62 101 PHE A CA 1
ATOM 826 C C . PHE A 1 101 ? -10.341 -6.167 4.165 1.00 93.62 101 PHE A C 1
ATOM 828 O O . PHE A 1 101 ? -9.927 -6.580 3.087 1.00 93.62 101 PHE A O 1
ATOM 835 N N . ILE A 1 102 ? -10.432 -6.941 5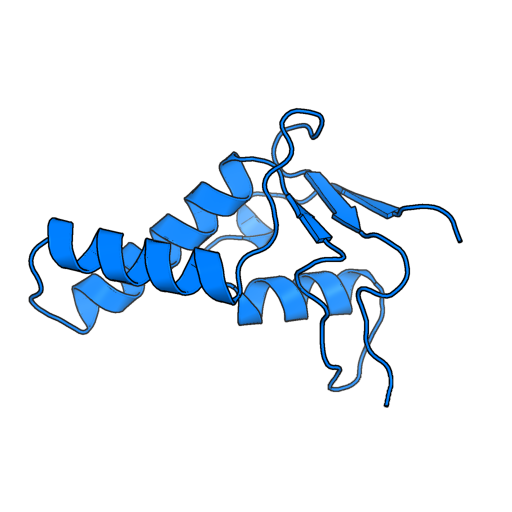.245 1.00 90.75 102 ILE A N 1
ATOM 836 C CA . ILE A 1 102 ? -10.137 -8.374 5.217 1.00 90.75 102 ILE A CA 1
ATOM 837 C C . ILE A 1 10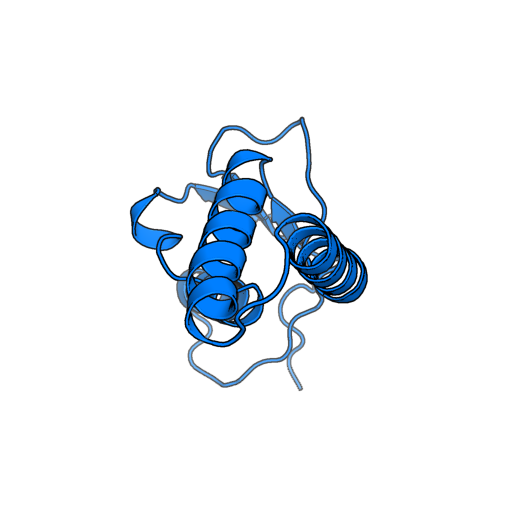2 ? -11.381 -9.105 4.712 1.00 90.75 102 ILE A C 1
ATOM 839 O O . ILE A 1 102 ? -12.435 -9.083 5.353 1.00 90.75 102 ILE A O 1
ATOM 843 N N . CYS A 1 103 ? -11.247 -9.747 3.557 1.00 86.06 103 CYS A N 1
ATOM 844 C CA . CYS A 1 103 ? -12.231 -10.661 3.001 1.00 86.06 103 CYS A CA 1
ATOM 845 C C . CYS A 1 103 ? -11.926 -12.048 3.566 1.00 86.06 103 CYS A C 1
ATOM 847 O O . CYS A 1 103 ? -10.997 -12.724 3.124 1.00 86.06 103 CYS A O 1
ATOM 849 N N . VAL A 1 104 ? -12.674 -12.432 4.595 1.00 68.44 104 VAL A N 1
ATOM 850 C CA . VAL A 1 104 ? -12.615 -13.783 5.144 1.00 68.44 104 VAL A CA 1
ATOM 851 C C . VAL A 1 104 ? -13.432 -14.691 4.230 1.00 68.44 104 VAL A C 1
ATOM 853 O O . VAL A 1 104 ? -14.630 -14.456 4.079 1.00 68.44 104 VAL A O 1
ATOM 856 N N . GLU A 1 105 ? -12.790 -15.685 3.619 1.00 54.56 105 GLU A N 1
ATOM 857 C CA . GLU A 1 105 ? -13.487 -16.873 3.103 1.00 54.56 105 GLU A CA 1
ATOM 858 C C . GLU A 1 105 ? -13.696 -17.888 4.233 1.00 54.56 105 GLU A C 1
ATOM 860 O O . GLU A 1 105 ? -12.783 -18.034 5.087 1.00 54.56 105 GLU A O 1
#